Protein AF-D9MNI7-F1 (afdb_monomer_lite)

Radius of gyration: 17.9 Å; chains: 1; bounding box: 38×37×50 Å

Secondary structure (DSSP, 8-state):
-------SSSPPPEEEEEEEEEEPTTSS-EEEEEEEPS----EE--PPTTPPPSEEETTTEEE-------SS--S----------TTT---SS-EE-HHHHHHTS--

Organism: NCBI:txid280498

Sequence (107 aa):
ITACGAFGGLPSLKSSFVLSEDTIPGTNETVKTLLPYGSVINYYGYVKPGQAPDGLVDGNKKAYYLYVWIPAVIAANGSSYVSPTGEIGARRRRLISDAFKAATQWT

InterPro domains:
  IPR021962 LipI32 [PF12103] (32-105)

Structure (mmCIF, N/CA/C/O backbone):
data_AF-D9MNI7-F1
#
_entry.id  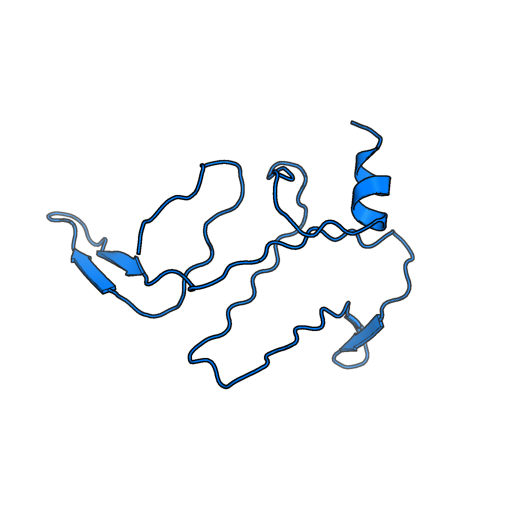 AF-D9MNI7-F1
#
loop_
_atom_site.group_PDB
_atom_site.id
_atom_site.type_symbol
_atom_site.label_atom_id
_atom_site.label_alt_id
_atom_site.label_comp_id
_atom_site.label_asym_id
_atom_site.label_entity_id
_atom_site.label_seq_id
_atom_site.pdbx_PDB_ins_code
_atom_site.Cartn_x
_atom_site.Cartn_y
_atom_site.Cartn_z
_atom_site.occupancy
_atom_site.B_iso_or_equiv
_atom_site.auth_seq_id
_atom_site.auth_comp_id
_atom_site.auth_asym_id
_atom_site.auth_atom_id
_atom_site.pdbx_PDB_model_num
ATOM 1 N N . ILE A 1 1 ? 3.099 -7.762 -19.292 1.00 59.62 1 ILE A N 1
ATOM 2 C CA . ILE A 1 1 ? 2.394 -7.078 -18.178 1.00 59.62 1 ILE A CA 1
ATOM 3 C C . ILE A 1 1 ? 1.549 -5.945 -18.747 1.00 59.62 1 ILE A C 1
ATOM 5 O O . ILE A 1 1 ? 2.101 -5.031 -19.341 1.00 59.62 1 ILE A O 1
ATOM 9 N N . THR A 1 2 ? 0.222 -6.041 -18.662 1.00 57.22 2 THR A N 1
ATOM 10 C CA . THR A 1 2 ? -0.698 -5.071 -19.283 1.00 57.22 2 THR A CA 1
ATOM 11 C C . THR A 1 2 ? -0.968 -3.908 -18.332 1.00 57.22 2 THR A C 1
ATOM 13 O O . THR A 1 2 ? -1.389 -4.128 -17.197 1.00 57.22 2 THR A O 1
ATOM 16 N N . ALA A 1 3 ? -0.765 -2.671 -18.788 1.00 56.06 3 ALA A N 1
ATOM 17 C CA . ALA A 1 3 ? -1.216 -1.487 -18.069 1.00 56.06 3 ALA A CA 1
ATOM 18 C C . ALA A 1 3 ? -2.739 -1.362 -18.228 1.00 56.06 3 ALA A C 1
ATOM 20 O O . ALA A 1 3 ? -3.230 -0.923 -19.260 1.00 56.06 3 ALA A O 1
ATOM 21 N N . CYS A 1 4 ? -3.503 -1.787 -17.224 1.00 54.84 4 CYS A N 1
ATOM 22 C CA . CYS A 1 4 ? -4.941 -1.538 -17.176 1.00 54.84 4 CYS A CA 1
ATOM 23 C C . CYS A 1 4 ? -5.312 -1.033 -15.784 1.00 54.84 4 CYS A C 1
ATOM 25 O O . CYS A 1 4 ? -5.531 -1.806 -14.854 1.00 54.84 4 CYS A O 1
ATOM 27 N N . GLY A 1 5 ? -5.345 0.289 -15.637 1.00 57.84 5 GLY A N 1
ATOM 28 C CA . GLY A 1 5 ? -6.078 0.945 -14.567 1.00 57.84 5 GLY A CA 1
ATOM 29 C C . GLY A 1 5 ? -7.387 1.442 -15.159 1.00 57.84 5 GLY A C 1
ATOM 30 O O . GLY A 1 5 ? -7.370 2.349 -15.984 1.00 57.84 5 GLY A O 1
ATOM 31 N N . ALA A 1 6 ? -8.521 0.856 -14.775 1.00 48.84 6 ALA A N 1
ATOM 32 C CA . ALA A 1 6 ? -9.818 1.452 -15.076 1.00 48.84 6 ALA A CA 1
ATOM 33 C C . ALA A 1 6 ? -9.893 2.795 -14.331 1.00 48.84 6 ALA A C 1
ATOM 35 O O . ALA A 1 6 ? -10.191 2.815 -13.133 1.00 48.84 6 ALA A O 1
ATOM 36 N N . PHE A 1 7 ? -9.546 3.890 -15.020 1.00 55.19 7 PHE A N 1
ATOM 37 C CA . PHE A 1 7 ? -9.453 5.236 -14.458 1.00 55.19 7 PHE A CA 1
ATOM 38 C C . PHE A 1 7 ? -10.729 5.563 -13.675 1.00 55.19 7 PHE A C 1
ATOM 40 O O . PHE A 1 7 ? -11.858 5.445 -14.163 1.00 55.19 7 PHE A O 1
ATOM 47 N N . GLY A 1 8 ? -10.537 5.832 -12.387 1.00 55.19 8 GLY A N 1
ATOM 48 C CA . GLY A 1 8 ? -11.606 5.739 -11.406 1.00 55.19 8 GLY A CA 1
ATOM 49 C C . GLY A 1 8 ? -11.264 6.269 -10.033 1.00 55.19 8 GLY A C 1
ATOM 50 O O . GLY A 1 8 ? -11.768 5.716 -9.064 1.00 55.19 8 GLY A O 1
ATOM 51 N N . GLY A 1 9 ? -10.380 7.264 -9.973 1.00 67.06 9 GLY A N 1
ATOM 52 C CA . GLY A 1 9 ? -10.070 8.015 -8.759 1.00 67.06 9 GLY A CA 1
ATOM 53 C C . GLY A 1 9 ? -8.673 7.765 -8.199 1.00 67.06 9 GLY A C 1
ATOM 54 O O . GLY A 1 9 ? -7.940 8.723 -7.993 1.00 67.06 9 GLY A O 1
ATOM 55 N N . LEU A 1 10 ? -8.265 6.509 -7.962 1.00 75.62 10 LEU A N 1
ATOM 56 C CA . LEU A 1 10 ? -6.977 6.231 -7.302 1.00 75.62 10 LEU A CA 1
ATOM 57 C C . LEU A 1 10 ? -5.829 6.041 -8.317 1.00 75.62 10 LEU A C 1
ATOM 59 O O . LEU A 1 10 ? -5.946 5.168 -9.187 1.00 75.62 10 LEU A O 1
ATOM 63 N N . PRO A 1 11 ? -4.713 6.789 -8.200 1.00 82.00 11 PRO A N 1
ATOM 64 C CA . PRO A 1 11 ? -3.521 6.565 -9.014 1.00 82.00 11 PRO A CA 1
ATOM 65 C C . PRO A 1 11 ? -2.980 5.137 -8.867 1.00 82.00 11 PRO A C 1
ATOM 67 O O . PRO A 1 11 ? -3.027 4.542 -7.790 1.00 82.00 11 PRO A O 1
ATOM 70 N N . SER A 1 12 ? -2.438 4.578 -9.952 1.00 82.75 12 SER A N 1
ATOM 71 C CA . SER A 1 12 ? -1.809 3.254 -9.907 1.00 82.75 12 SER A CA 1
ATOM 72 C C . SER A 1 12 ? -0.528 3.299 -9.084 1.00 82.75 12 SER A C 1
ATOM 74 O O . SER A 1 12 ? 0.406 4.021 -9.435 1.00 82.75 12 SER A O 1
ATOM 76 N N . LEU A 1 13 ? -0.438 2.439 -8.072 1.00 85.50 13 LEU A N 1
ATOM 77 C CA . LEU A 1 13 ? 0.805 2.191 -7.354 1.00 85.50 13 LEU A CA 1
ATOM 78 C C . LEU A 1 13 ? 1.763 1.397 -8.257 1.00 85.50 13 LEU A C 1
ATOM 80 O O . LEU A 1 13 ? 1.422 0.308 -8.723 1.00 85.50 13 LEU A O 1
ATOM 84 N N . LYS A 1 14 ? 2.939 1.958 -8.544 1.00 88.94 14 LYS A N 1
ATOM 85 C CA . LYS A 1 14 ? 3.988 1.325 -9.356 1.00 88.94 14 LYS A CA 1
ATOM 86 C C . LYS A 1 14 ? 5.267 1.182 -8.541 1.00 88.94 14 LYS A C 1
ATOM 88 O O . LYS A 1 14 ? 5.468 1.925 -7.583 1.00 88.94 14 LYS A O 1
ATOM 93 N N . SER A 1 15 ? 6.094 0.208 -8.906 1.00 90.19 15 SER A N 1
ATOM 94 C CA . SER A 1 15 ? 7.399 0.026 -8.271 1.00 90.19 15 SER A CA 1
ATOM 95 C C . SER A 1 15 ? 8.383 1.110 -8.716 1.00 90.19 15 SER A C 1
ATOM 97 O O . SER A 1 15 ? 8.115 1.855 -9.659 1.00 90.19 15 SER A O 1
ATOM 99 N N . SER A 1 16 ? 9.538 1.182 -8.058 1.00 90.75 16 SER A N 1
ATOM 100 C CA . SER A 1 16 ? 10.623 2.095 -8.428 1.00 90.75 16 SER A CA 1
ATOM 101 C C . SER A 1 16 ? 11.469 1.612 -9.614 1.00 90.75 16 SER A C 1
ATOM 103 O O . SER A 1 16 ? 12.339 2.350 -10.070 1.00 90.75 16 SER A O 1
ATOM 105 N N 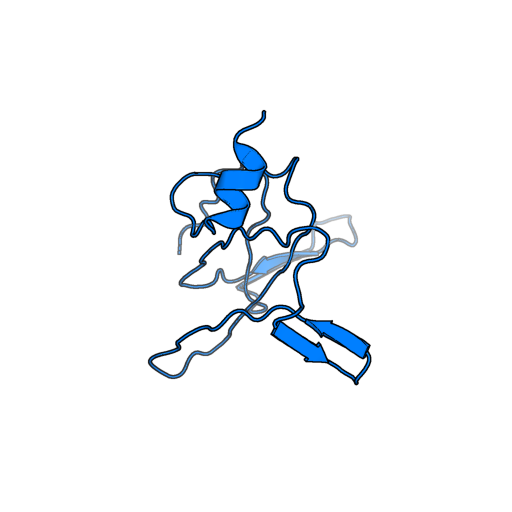. PHE A 1 17 ? 11.238 0.401 -10.134 1.00 90.31 17 PHE A N 1
ATOM 106 C CA . PHE A 1 17 ? 11.992 -0.119 -11.275 1.00 90.31 17 PHE A CA 1
ATOM 107 C C . PHE A 1 17 ? 11.553 0.580 -12.571 1.00 90.31 17 PHE A C 1
ATOM 109 O O . PHE A 1 17 ? 10.382 0.518 -12.953 1.00 90.31 17 PHE A O 1
ATOM 116 N N . VAL A 1 18 ? 12.496 1.230 -13.254 1.00 93.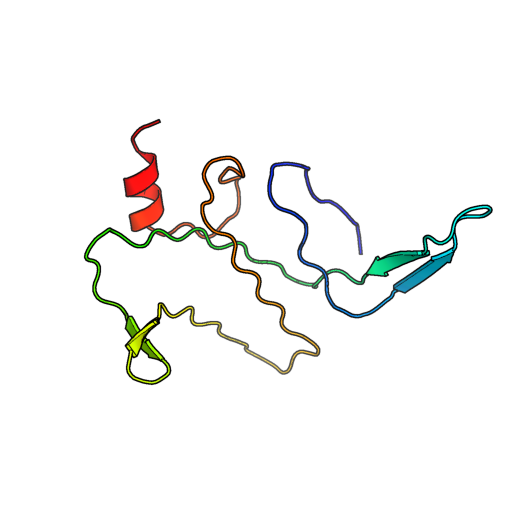06 18 VAL A N 1
ATOM 117 C CA . VAL A 1 18 ? 12.275 1.909 -14.540 1.00 93.06 18 VAL A CA 1
ATOM 118 C C . VAL A 1 18 ? 12.406 0.895 -15.679 1.00 93.06 18 VAL A C 1
ATOM 120 O O . VAL A 1 18 ? 13.412 0.199 -15.776 1.00 93.06 18 VAL A O 1
ATOM 123 N N . LEU A 1 19 ? 11.381 0.801 -16.527 1.00 90.38 19 LEU A N 1
ATOM 124 C CA . LEU A 1 19 ? 11.363 -0.029 -17.737 1.00 90.38 19 LEU A CA 1
ATOM 125 C C . LEU A 1 19 ? 11.824 0.739 -18.976 1.00 90.38 19 LEU A C 1
ATOM 127 O O . LEU A 1 19 ? 12.561 0.190 -19.787 1.00 90.38 19 LEU A O 1
ATOM 131 N N . SER A 1 20 ? 11.379 1.986 -19.129 1.00 91.06 20 SER A N 1
ATOM 132 C CA . SER A 1 20 ? 11.896 2.912 -20.141 1.00 91.06 20 SER A CA 1
ATOM 133 C C . SER A 1 20 ? 11.920 4.329 -19.587 1.00 91.06 20 SER A C 1
ATOM 135 O O . SER A 1 20 ? 11.184 4.660 -18.649 1.00 91.06 20 SER A O 1
ATOM 137 N N . GLU A 1 21 ? 12.787 5.146 -20.166 1.00 93.62 21 GLU A N 1
ATOM 138 C CA . GLU A 1 21 ? 12.918 6.563 -19.873 1.00 93.62 21 GLU A CA 1
ATOM 139 C C . GLU A 1 21 ? 13.141 7.296 -21.191 1.00 93.62 21 GLU A C 1
ATOM 141 O O . GLU A 1 21 ? 14.117 7.032 -21.888 1.00 93.62 21 GLU A O 1
ATOM 146 N N . ASP A 1 22 ? 12.216 8.191 -21.520 1.00 92.50 22 ASP A N 1
ATOM 147 C CA . ASP A 1 22 ? 12.168 8.881 -22.803 1.00 92.50 22 ASP A CA 1
ATOM 148 C C . ASP A 1 22 ? 12.066 10.393 -22.558 1.00 92.50 22 ASP A C 1
ATOM 150 O O . ASP A 1 22 ? 11.142 10.869 -21.895 1.00 92.50 22 ASP A O 1
ATOM 154 N N . THR A 1 23 ? 13.020 11.171 -23.071 1.00 92.75 23 THR A N 1
ATOM 155 C CA . THR A 1 23 ? 12.993 12.640 -22.972 1.00 92.75 23 THR A CA 1
ATOM 156 C C . THR A 1 23 ? 12.095 13.218 -24.056 1.00 92.75 23 THR A C 1
ATOM 158 O O . THR A 1 23 ? 12.257 12.891 -25.233 1.00 92.75 23 THR A O 1
ATOM 161 N N . ILE A 1 24 ? 11.172 14.108 -23.686 1.00 92.12 24 ILE A N 1
ATOM 162 C CA . ILE A 1 24 ? 10.269 14.743 -24.649 1.00 92.12 24 ILE A CA 1
ATOM 163 C C . ILE A 1 24 ? 11.046 15.816 -25.434 1.00 92.12 24 ILE A C 1
ATOM 165 O O . ILE A 1 24 ? 11.529 16.780 -24.826 1.00 92.12 24 ILE A O 1
ATOM 169 N N . PRO A 1 25 ? 11.153 15.706 -26.775 1.00 92.25 25 PRO A N 1
ATOM 170 C CA . PRO A 1 25 ? 11.882 16.677 -27.586 1.00 92.25 25 PRO A CA 1
ATOM 171 C C . PRO A 1 25 ? 11.355 18.105 -27.397 1.00 92.25 25 PRO A C 1
ATOM 173 O O . PRO A 1 25 ? 10.150 18.340 -27.442 1.00 92.25 25 PRO A O 1
ATOM 176 N N . GLY A 1 2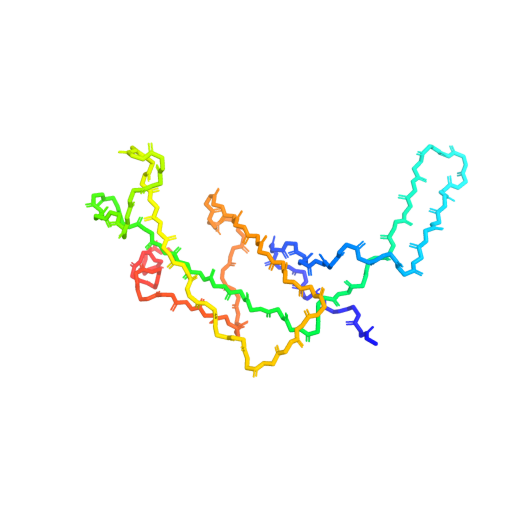6 ? 12.262 19.068 -27.212 1.00 91.94 26 GLY A N 1
ATOM 177 C CA . GLY A 1 26 ? 11.904 20.482 -27.041 1.00 91.94 26 GLY A CA 1
ATOM 178 C C . GLY A 1 26 ? 11.400 20.858 -25.644 1.00 91.94 26 GLY A C 1
ATOM 179 O O . GLY A 1 26 ? 10.957 21.987 -25.448 1.00 91.94 26 GLY A O 1
ATOM 180 N N . THR A 1 27 ? 11.489 19.949 -24.670 1.00 92.62 27 THR A N 1
ATOM 181 C CA . THR A 1 27 ? 11.151 20.212 -23.264 1.00 92.62 27 THR A CA 1
ATOM 182 C C . THR A 1 27 ? 12.257 19.702 -22.336 1.00 92.62 27 THR A C 1
ATOM 184 O O . THR A 1 27 ? 13.141 18.960 -22.760 1.00 92.62 27 THR A O 1
ATOM 187 N N . ASN A 1 28 ? 12.182 20.066 -21.054 1.00 90.62 28 ASN A N 1
ATOM 188 C CA . ASN A 1 28 ? 13.046 19.516 -20.003 1.00 90.62 28 ASN A CA 1
ATOM 189 C C . ASN A 1 28 ? 12.386 18.335 -19.264 1.00 90.62 28 ASN A C 1
ATOM 191 O O . ASN A 1 28 ? 12.780 18.012 -18.145 1.00 90.62 28 ASN A O 1
ATOM 195 N N . GLU A 1 29 ? 11.353 17.723 -19.849 1.00 93.50 29 GLU A N 1
ATOM 196 C CA . GLU A 1 29 ? 10.585 16.651 -19.218 1.00 93.50 29 GLU A CA 1
ATOM 197 C C . GLU A 1 29 ? 11.049 15.266 -19.682 1.00 93.50 29 GLU A C 1
ATOM 199 O O . GLU A 1 29 ? 11.304 15.028 -20.867 1.00 93.50 29 GLU A O 1
ATOM 204 N N . THR A 1 30 ? 11.120 14.330 -18.733 1.00 91.56 30 THR A N 1
ATOM 205 C CA . THR A 1 30 ? 11.399 12.914 -18.989 1.00 91.56 30 THR A CA 1
ATOM 206 C C . THR A 1 30 ? 10.212 12.054 -18.574 1.00 91.56 30 THR A C 1
ATOM 208 O O . THR A 1 30 ? 9.713 12.125 -17.448 1.00 91.56 30 THR A O 1
ATOM 211 N N . VAL A 1 31 ? 9.743 11.217 -19.496 1.00 91.81 31 VAL A N 1
ATOM 212 C CA . VAL A 1 31 ? 8.663 10.262 -19.256 1.00 91.81 31 VAL A CA 1
ATOM 213 C C . VAL A 1 31 ? 9.285 8.945 -18.830 1.00 91.81 31 VAL A C 1
ATOM 215 O O . VAL A 1 31 ? 10.017 8.316 -19.588 1.00 91.81 31 VAL A O 1
ATOM 218 N N . LYS A 1 32 ? 8.982 8.514 -17.605 1.00 92.56 32 LYS A N 1
ATOM 219 C CA . LYS A 1 32 ? 9.450 7.232 -17.068 1.00 92.56 32 LYS A CA 1
ATOM 220 C C . LYS A 1 32 ? 8.318 6.218 -17.047 1.00 92.56 32 LYS A C 1
ATOM 222 O O . LYS A 1 32 ? 7.308 6.400 -16.361 1.00 92.56 32 LYS A O 1
ATOM 227 N N . THR A 1 33 ? 8.518 5.103 -17.737 1.00 90.25 33 THR A N 1
ATOM 228 C CA . THR A 1 33 ? 7.633 3.943 -17.650 1.00 90.25 33 THR A CA 1
ATOM 229 C C . THR A 1 33 ? 8.106 3.052 -16.510 1.00 90.25 33 THR A C 1
ATOM 231 O O . THR A 1 33 ? 9.174 2.457 -16.587 1.00 90.25 33 THR A O 1
ATOM 234 N N . LEU A 1 34 ? 7.317 2.950 -15.439 1.00 90.75 34 LEU A N 1
ATOM 235 C CA . LEU A 1 34 ? 7.661 2.141 -14.263 1.00 90.75 34 LEU A CA 1
ATOM 236 C C . LEU A 1 34 ? 7.056 0.735 -14.336 1.00 90.75 34 LEU A C 1
ATOM 238 O O . LEU A 1 34 ? 5.921 0.563 -14.790 1.00 90.75 34 LEU A O 1
ATOM 242 N N . LEU A 1 35 ? 7.778 -0.259 -13.815 1.00 88.69 35 LEU A N 1
ATOM 243 C CA . LEU A 1 35 ? 7.288 -1.628 -13.677 1.00 88.69 35 LEU A CA 1
ATOM 244 C C . LEU A 1 35 ? 6.131 -1.663 -12.653 1.00 88.69 35 LEU A C 1
ATOM 246 O O . LEU A 1 35 ? 6.312 -1.249 -11.500 1.00 88.69 35 LEU A O 1
ATOM 250 N N . PRO A 1 36 ? 4.928 -2.138 -13.024 1.00 89.38 36 PRO A N 1
ATOM 251 C CA . PRO A 1 36 ? 3.841 -2.328 -12.075 1.00 89.38 36 PRO A CA 1
ATOM 252 C C . PRO A 1 36 ? 4.170 -3.455 -11.091 1.00 89.38 36 PRO A C 1
ATOM 254 O O . PRO A 1 36 ? 4.851 -4.422 -11.434 1.00 89.38 36 PRO A O 1
ATOM 257 N N . TYR A 1 37 ? 3.636 -3.360 -9.874 1.00 87.75 37 TYR A N 1
ATOM 258 C CA . TYR A 1 37 ? 3.661 -4.488 -8.946 1.00 87.75 37 TYR A CA 1
ATOM 259 C C . TYR A 1 37 ? 2.868 -5.666 -9.524 1.00 87.75 37 TYR A C 1
ATOM 261 O O . TYR A 1 37 ? 1.810 -5.476 -10.125 1.00 87.75 37 TYR A O 1
ATOM 269 N N . GLY A 1 38 ? 3.362 -6.890 -9.313 1.00 86.88 38 GLY A N 1
ATOM 270 C CA . GLY A 1 38 ? 2.680 -8.107 -9.770 1.00 86.88 38 GLY A CA 1
ATOM 271 C C . GLY A 1 38 ? 1.327 -8.341 -9.086 1.00 86.88 38 GLY A C 1
ATOM 272 O O . GLY A 1 38 ? 0.441 -8.958 -9.670 1.00 86.88 38 GLY A O 1
ATOM 273 N N . SER A 1 39 ? 1.149 -7.813 -7.873 1.00 85.00 39 SER A N 1
ATOM 274 C CA . SER A 1 39 ? -0.118 -7.804 -7.144 1.00 85.00 39 SER A CA 1
ATOM 275 C C . SER A 1 39 ? -0.289 -6.464 -6.434 1.00 85.00 39 SER A C 1
ATOM 277 O O . SER A 1 39 ? 0.639 -5.983 -5.785 1.00 85.00 39 SER A O 1
ATOM 279 N N . VAL A 1 40 ? -1.473 -5.862 -6.560 1.00 85.94 40 VAL A N 1
ATOM 280 C CA . VAL A 1 40 ? -1.854 -4.631 -5.858 1.00 85.94 40 VAL A CA 1
ATOM 281 C C . VAL A 1 40 ? -3.177 -4.881 -5.154 1.00 85.94 40 VAL A C 1
ATOM 283 O O . VAL A 1 40 ? -4.189 -5.172 -5.794 1.00 85.94 40 VAL A O 1
ATOM 286 N N . ILE A 1 41 ? -3.174 -4.736 -3.832 1.00 86.50 41 ILE A N 1
ATOM 287 C CA . ILE A 1 41 ? -4.370 -4.828 -2.998 1.00 86.50 41 ILE A CA 1
ATOM 288 C C . ILE A 1 41 ? -4.682 -3.427 -2.489 1.00 86.50 41 ILE A C 1
ATOM 290 O O . ILE A 1 41 ? -3.840 -2.782 -1.873 1.00 86.50 41 ILE A O 1
ATOM 294 N N . ASN A 1 42 ? -5.904 -2.958 -2.738 1.00 86.69 42 ASN A N 1
ATOM 295 C CA . ASN A 1 42 ? -6.378 -1.694 -2.188 1.00 86.69 42 ASN A CA 1
ATOM 296 C C . ASN A 1 42 ? -7.244 -1.975 -0.956 1.00 86.69 42 ASN A C 1
ATOM 298 O O . ASN A 1 42 ? -8.247 -2.6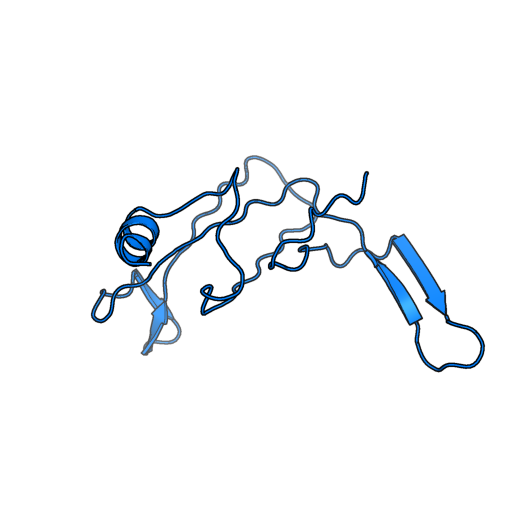89 -1.067 1.00 86.69 42 ASN A O 1
ATOM 302 N N . TYR A 1 43 ? -6.866 -1.402 0.187 1.00 86.56 43 TYR A N 1
ATOM 303 C CA . TYR A 1 43 ? -7.60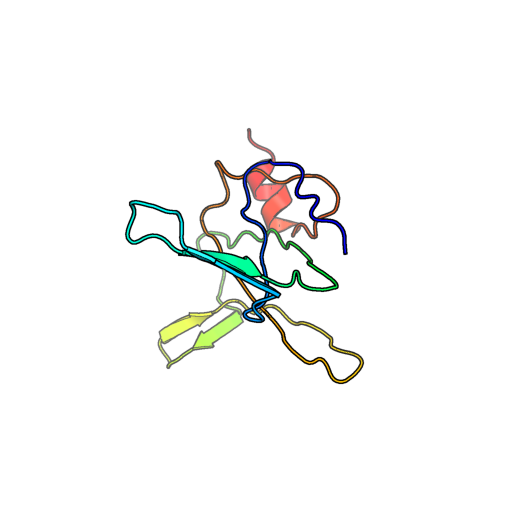4 -1.487 1.446 1.00 86.56 43 TYR A CA 1
ATOM 304 C C . TYR A 1 43 ? -8.247 -0.140 1.793 1.00 86.56 43 TYR A C 1
ATOM 306 O O . TYR A 1 43 ? -7.571 0.885 1.801 1.00 86.56 43 TYR A O 1
ATOM 314 N N . TYR A 1 44 ? -9.549 -0.152 2.079 1.00 85.94 44 TYR A N 1
ATOM 315 C CA . TYR A 1 44 ? -10.327 1.020 2.480 1.00 85.94 44 TYR A CA 1
ATOM 316 C C . TYR A 1 44 ? -10.693 0.870 3.950 1.00 85.94 44 TYR A C 1
ATOM 318 O O . TYR A 1 44 ? -11.548 0.058 4.311 1.00 85.94 44 TYR A O 1
ATOM 326 N N . GLY A 1 45 ? -10.007 1.643 4.788 1.00 85.31 45 GLY A N 1
ATOM 327 C CA . GLY A 1 45 ? -10.233 1.707 6.224 1.00 85.31 45 GLY A CA 1
ATOM 328 C C . GLY A 1 45 ? -10.874 3.026 6.637 1.00 85.31 45 GLY A C 1
ATOM 329 O O . GLY A 1 45 ? -10.721 4.045 5.965 1.00 85.31 45 GLY A O 1
ATOM 330 N N . TYR A 1 46 ? -11.569 3.005 7.769 1.00 86.31 46 TYR A N 1
ATOM 331 C CA . TYR A 1 46 ? -12.062 4.198 8.443 1.00 86.31 46 TYR A CA 1
ATOM 332 C C . TYR A 1 46 ? -11.671 4.126 9.913 1.00 86.31 46 TYR A C 1
ATOM 334 O O . TYR A 1 46 ? -11.949 3.129 10.579 1.00 86.31 46 TYR A O 1
ATOM 342 N N . VAL A 1 47 ? -11.026 5.185 10.392 1.00 88.44 47 VAL A N 1
ATOM 343 C CA . VAL A 1 47 ? -10.694 5.376 11.802 1.00 88.44 47 VAL A CA 1
ATOM 344 C C . VAL A 1 47 ? -11.758 6.290 12.394 1.00 88.44 47 VAL A C 1
ATOM 346 O O . VAL A 1 47 ? -11.886 7.440 11.973 1.00 88.44 47 VAL A O 1
ATOM 349 N N . LYS A 1 48 ? -12.539 5.784 13.351 1.00 86.31 48 LYS A N 1
ATOM 350 C CA . LYS A 1 48 ? -13.622 6.565 13.966 1.00 86.31 48 LYS A CA 1
ATOM 351 C C . LYS A 1 48 ? -13.048 7.674 14.862 1.00 86.31 48 LYS A C 1
ATOM 353 O O . LYS A 1 48 ? -12.035 7.446 15.529 1.00 86.31 48 LYS A O 1
ATOM 358 N N . PRO A 1 49 ? -13.698 8.849 14.961 1.00 86.00 49 PRO A N 1
ATOM 359 C CA . PRO A 1 49 ? -13.348 9.835 15.979 1.00 86.00 49 PRO A CA 1
ATOM 360 C C . PRO A 1 49 ? -13.380 9.202 17.376 1.00 86.00 49 PRO A C 1
ATOM 362 O O . PRO A 1 49 ? -14.341 8.526 17.734 1.00 86.00 49 PRO A O 1
ATOM 365 N N . GLY A 1 50 ? -12.310 9.383 18.152 1.00 86.00 50 GLY A N 1
ATOM 366 C CA . GLY A 1 50 ? -12.183 8.788 19.488 1.00 86.00 50 GLY A CA 1
ATOM 367 C C . GLY A 1 50 ? -11.792 7.305 19.515 1.00 86.00 50 GLY A C 1
ATOM 368 O O . GLY A 1 50 ? -11.619 6.765 20.604 1.00 86.00 50 GLY A O 1
ATOM 369 N N . GLN A 1 51 ? -11.597 6.651 18.362 1.00 87.69 51 GLN A N 1
ATOM 370 C CA . GLN A 1 51 ? -11.037 5.300 18.321 1.00 87.69 51 GLN A CA 1
ATOM 371 C C . GLN A 1 51 ? -9.650 5.293 18.974 1.00 87.69 51 GLN A C 1
ATOM 373 O O . GLN A 1 51 ? -8.802 6.145 18.682 1.00 87.69 51 GLN A O 1
ATOM 378 N N . ALA A 1 52 ? -9.434 4.342 19.883 1.00 89.56 52 ALA A N 1
ATOM 379 C CA . ALA A 1 52 ? -8.125 4.133 20.477 1.00 89.56 52 ALA A CA 1
ATOM 380 C C . ALA A 1 52 ? -7.135 3.711 19.375 1.00 89.56 52 ALA A C 1
ATOM 382 O O . ALA A 1 52 ? -7.498 2.890 18.528 1.00 89.56 52 ALA A O 1
ATOM 383 N N . PRO A 1 53 ? -5.919 4.281 19.345 1.00 89.81 53 PRO A N 1
ATOM 384 C CA . PRO A 1 53 ? -4.894 3.820 18.422 1.00 89.81 53 PRO A CA 1
ATOM 385 C C . PRO A 1 53 ? -4.470 2.392 18.773 1.00 89.81 53 PRO A C 1
ATOM 387 O O . PRO A 1 53 ? -4.497 2.012 19.944 1.00 89.81 53 PRO A O 1
ATOM 390 N N . ASP A 1 54 ? -4.013 1.636 17.777 1.00 90.38 54 ASP A N 1
ATOM 391 C CA . ASP A 1 54 ? -3.472 0.289 18.005 1.00 90.38 54 ASP A CA 1
ATOM 392 C C . ASP A 1 54 ? -2.139 0.350 18.767 1.00 90.38 54 ASP A C 1
ATOM 394 O O . ASP A 1 54 ? -1.759 -0.580 19.476 1.00 90.38 54 ASP A O 1
ATOM 398 N N . GLY A 1 55 ? -1.428 1.472 18.645 1.00 90.31 55 GLY A N 1
ATOM 399 C CA . GLY A 1 55 ? -0.218 1.742 19.401 1.00 90.31 55 GLY A CA 1
ATOM 400 C C . GLY A 1 55 ? 0.250 3.186 19.279 1.00 90.31 55 GLY A C 1
ATOM 401 O O . GLY A 1 55 ? -0.347 4.016 18.585 1.00 90.31 55 GLY A O 1
ATOM 402 N N . LEU A 1 56 ? 1.347 3.484 19.973 1.00 91.56 56 LEU A N 1
ATOM 403 C CA . LEU A 1 56 ? 2.034 4.767 19.894 1.00 91.56 56 LEU A CA 1
ATOM 404 C C . LEU A 1 56 ? 3.374 4.579 19.188 1.00 91.56 56 LEU A C 1
ATOM 406 O O . LEU A 1 56 ? 4.193 3.761 19.598 1.00 91.56 56 LEU A O 1
ATOM 410 N N . VAL A 1 57 ? 3.598 5.356 18.135 1.00 91.75 57 VAL A N 1
ATOM 411 C CA . VAL A 1 57 ? 4.904 5.510 17.490 1.00 91.75 57 VAL A CA 1
ATOM 412 C C . VAL A 1 57 ? 5.558 6.763 18.068 1.00 91.75 57 VAL A C 1
ATOM 414 O O . VAL A 1 57 ? 4.884 7.763 18.309 1.00 91.75 57 VAL A O 1
ATOM 417 N N . ASP A 1 58 ? 6.858 6.704 18.353 1.00 91.56 58 ASP A N 1
ATOM 418 C CA . ASP A 1 58 ? 7.620 7.797 18.981 1.00 91.56 58 ASP A CA 1
ATOM 419 C C . ASP A 1 58 ? 7.009 8.314 20.304 1.00 91.56 58 ASP A C 1
ATOM 421 O O . ASP A 1 58 ? 7.115 9.489 20.647 1.00 91.56 58 ASP A O 1
ATOM 425 N N . GLY A 1 59 ? 6.313 7.447 21.046 1.00 88.56 59 GLY A N 1
ATOM 426 C CA . GLY A 1 59 ? 5.736 7.748 22.362 1.00 88.56 59 GLY A CA 1
ATOM 427 C C . GLY A 1 59 ? 4.482 8.631 22.366 1.00 88.56 59 GLY A C 1
ATOM 428 O O . GLY A 1 59 ? 3.789 8.667 23.379 1.00 88.56 59 GLY A O 1
ATOM 429 N N . ASN A 1 60 ? 4.140 9.310 21.266 1.00 89.31 60 ASN A N 1
ATOM 430 C CA . ASN A 1 60 ? 2.978 10.210 21.217 1.00 89.31 60 ASN A CA 1
ATOM 431 C C . ASN A 1 60 ? 2.186 10.206 19.897 1.00 89.31 60 ASN A C 1
ATOM 433 O O . ASN A 1 60 ? 1.099 10.787 19.843 1.00 89.31 60 ASN A O 1
ATOM 437 N N . LYS A 1 61 ? 2.668 9.550 18.835 1.00 88.12 61 LYS A N 1
ATOM 438 C CA . LYS A 1 61 ? 1.959 9.497 17.551 1.00 88.12 61 LYS A CA 1
ATOM 439 C C . LYS A 1 61 ? 1.023 8.301 17.536 1.00 88.12 61 LYS A C 1
ATOM 441 O O . LYS A 1 61 ? 1.460 7.155 17.585 1.00 88.12 61 LYS A O 1
ATOM 446 N N . LYS A 1 62 ? -0.276 8.574 17.442 1.00 89.50 62 LYS A N 1
ATOM 447 C CA . LYS A 1 62 ? -1.311 7.549 17.271 1.00 89.50 62 LYS A CA 1
ATOM 448 C C . LYS A 1 62 ? -1.061 6.774 15.976 1.00 89.50 62 LYS A C 1
ATOM 450 O O . LYS A 1 62 ? -1.058 7.378 14.906 1.00 89.50 62 LYS A O 1
ATOM 455 N N . ALA A 1 63 ? -0.873 5.463 16.080 1.00 91.19 63 ALA A N 1
ATOM 456 C CA . ALA A 1 63 ? -0.656 4.581 14.943 1.00 91.19 63 ALA A CA 1
ATOM 457 C C . ALA A 1 63 ? -1.792 3.564 14.794 1.00 91.19 63 ALA A C 1
ATOM 459 O O . ALA A 1 63 ? -2.392 3.133 15.779 1.00 91.19 63 ALA A O 1
ATOM 460 N N . TYR A 1 64 ? -2.051 3.191 13.543 1.00 89.94 64 TYR A N 1
ATOM 461 C CA . TYR A 1 64 ? -3.004 2.155 13.157 1.00 89.94 64 TYR A CA 1
ATOM 462 C C . TYR A 1 64 ? -2.278 1.155 12.269 1.00 89.94 64 TYR A C 1
ATOM 464 O O . TYR A 1 64 ? -1.598 1.556 11.318 1.00 89.94 64 TYR A O 1
ATOM 472 N N . TYR A 1 65 ? -2.377 -0.128 12.595 1.00 90.12 65 TYR A N 1
ATOM 473 C CA . TYR A 1 65 ? -1.531 -1.148 11.989 1.00 90.12 65 TYR A CA 1
ATOM 474 C C . TYR A 1 65 ? -2.245 -1.898 10.864 1.00 90.12 65 TYR A C 1
ATOM 476 O O . TYR A 1 65 ? -3.404 -2.294 10.967 1.00 90.12 65 TYR A O 1
ATOM 484 N N . LEU A 1 66 ? -1.511 -2.126 9.775 1.00 88.69 66 LEU A N 1
ATOM 485 C CA . LEU A 1 66 ? -1.883 -3.057 8.717 1.00 88.69 66 LEU A CA 1
ATOM 486 C C . LEU A 1 66 ? -0.873 -4.197 8.701 1.00 88.69 66 LEU A C 1
ATOM 488 O O . LEU A 1 66 ? 0.319 -3.977 8.495 1.00 88.69 66 LEU A O 1
ATOM 492 N N . TYR A 1 67 ? -1.366 -5.416 8.898 1.00 89.19 67 TYR A N 1
ATOM 493 C CA . TYR A 1 67 ? -0.552 -6.624 8.859 1.00 89.19 67 TYR A CA 1
ATOM 494 C C . TYR A 1 67 ? -0.607 -7.237 7.463 1.00 89.19 67 TYR A C 1
ATOM 496 O O . TYR A 1 67 ? -1.683 -7.500 6.927 1.00 89.19 67 TYR A O 1
ATOM 504 N N . VAL A 1 68 ? 0.565 -7.469 6.878 1.00 88.69 68 VAL A N 1
ATOM 505 C CA . VAL A 1 68 ? 0.712 -8.084 5.557 1.00 88.69 68 VAL A CA 1
ATOM 506 C C . VAL A 1 68 ? 1.482 -9.386 5.723 1.00 88.69 68 VAL A C 1
ATOM 508 O O . VAL A 1 68 ? 2.605 -9.385 6.221 1.00 88.69 68 VAL A O 1
ATOM 511 N N . TRP A 1 69 ? 0.878 -10.496 5.303 1.00 91.81 69 TRP A N 1
ATOM 512 C CA . TRP A 1 69 ? 1.534 -11.800 5.288 1.00 91.81 69 TRP A CA 1
ATOM 513 C C . TRP A 1 69 ? 2.237 -12.027 3.949 1.00 91.81 69 TRP A C 1
ATOM 515 O O . TRP A 1 69 ? 1.606 -11.963 2.894 1.00 91.81 69 TRP A O 1
ATOM 525 N N . ILE A 1 70 ? 3.540 -12.303 3.998 1.00 90.38 70 ILE A N 1
ATOM 526 C CA . ILE A 1 70 ? 4.380 -12.531 2.821 1.00 90.38 70 ILE A CA 1
ATOM 527 C C . ILE A 1 70 ? 4.902 -13.976 2.891 1.00 90.38 70 ILE A C 1
ATOM 529 O O . ILE A 1 70 ? 5.742 -14.267 3.739 1.00 90.38 70 ILE A O 1
ATOM 533 N N . PRO A 1 71 ? 4.418 -14.895 2.033 1.00 90.31 71 PRO A N 1
ATOM 534 C CA . PRO A 1 71 ? 4.731 -16.322 2.153 1.00 90.31 71 PRO A CA 1
ATOM 535 C C . PRO A 1 71 ? 6.130 -16.707 1.640 1.00 90.31 71 PRO A C 1
ATOM 537 O O . PRO A 1 71 ? 6.602 -17.800 1.935 1.00 90.31 71 PRO A O 1
ATOM 540 N N . ALA A 1 72 ? 6.780 -15.850 0.849 1.00 91.81 72 ALA A N 1
ATOM 541 C CA . ALA A 1 72 ? 8.099 -16.086 0.262 1.00 91.81 72 ALA A CA 1
ATOM 542 C C . ALA A 1 72 ? 8.820 -14.754 -0.003 1.00 91.81 72 ALA A C 1
ATOM 544 O O . ALA A 1 72 ? 8.187 -13.701 -0.009 1.00 91.81 72 ALA A O 1
ATOM 545 N N . VAL A 1 73 ? 10.134 -14.787 -0.248 1.00 92.38 73 VAL A N 1
ATOM 546 C CA . VAL A 1 73 ? 10.930 -13.577 -0.528 1.00 92.38 73 VAL A CA 1
ATOM 547 C C . VAL A 1 73 ? 10.386 -12.831 -1.752 1.00 92.38 73 VAL A C 1
ATOM 549 O O . VAL A 1 73 ? 10.109 -13.435 -2.788 1.00 92.38 73 VAL A O 1
ATOM 552 N N . ILE A 1 74 ? 10.271 -11.505 -1.636 1.00 93.06 74 ILE A N 1
ATOM 553 C CA . ILE A 1 74 ? 9.836 -10.605 -2.711 1.00 93.06 74 ILE A CA 1
ATOM 554 C C . ILE A 1 74 ? 10.884 -9.520 -2.966 1.00 93.06 74 ILE A C 1
ATOM 556 O O . ILE A 1 74 ? 11.572 -9.085 -2.046 1.00 93.06 74 ILE A O 1
ATOM 560 N N . ALA A 1 75 ? 10.986 -9.060 -4.215 1.00 91.12 75 ALA A N 1
ATOM 561 C CA . ALA A 1 75 ? 11.975 -8.056 -4.617 1.00 91.12 75 ALA A CA 1
ATOM 562 C C . ALA A 1 75 ? 11.632 -6.630 -4.151 1.00 91.12 75 ALA A C 1
ATOM 564 O O . ALA A 1 75 ? 12.529 -5.837 -3.883 1.00 91.12 75 ALA A O 1
ATOM 565 N N . ALA A 1 76 ? 10.343 -6.286 -4.071 1.00 89.75 76 ALA A N 1
ATOM 566 C CA . ALA A 1 76 ? 9.897 -4.974 -3.615 1.00 89.75 76 ALA A CA 1
ATOM 567 C C . ALA A 1 76 ? 8.485 -5.035 -3.026 1.00 89.75 76 ALA A C 1
ATOM 569 O O . ALA A 1 76 ? 7.594 -5.670 -3.590 1.00 89.75 76 ALA A O 1
ATOM 570 N N . ASN A 1 77 ? 8.284 -4.300 -1.933 1.00 90.19 77 ASN A N 1
ATOM 571 C CA . ASN A 1 77 ? 6.980 -4.004 -1.350 1.00 90.19 77 ASN A CA 1
ATOM 572 C C . ASN A 1 77 ? 6.753 -2.490 -1.402 1.00 90.19 77 ASN A C 1
ATOM 574 O O . ASN A 1 77 ? 7.636 -1.728 -1.016 1.00 90.19 77 ASN A O 1
ATOM 578 N N . GLY A 1 78 ? 5.590 -2.062 -1.884 1.00 90.06 78 GLY A N 1
ATOM 579 C CA . GLY A 1 78 ? 5.192 -0.659 -1.903 1.00 90.06 78 GLY A CA 1
ATOM 580 C C . GLY A 1 78 ? 3.926 -0.470 -1.092 1.00 90.06 78 GLY A C 1
ATOM 581 O O . GLY A 1 78 ? 2.932 -1.153 -1.330 1.00 90.06 78 GLY A O 1
ATOM 582 N N . SER A 1 79 ? 3.945 0.483 -0.167 1.00 90.00 79 SER A N 1
ATOM 583 C CA . SER A 1 79 ? 2.755 0.945 0.537 1.00 90.00 79 SER A CA 1
ATOM 584 C C . SER A 1 79 ? 2.479 2.399 0.172 1.00 90.00 79 SER A C 1
ATOM 586 O O . SER A 1 79 ? 3.387 3.213 0.013 1.00 90.00 79 SER A O 1
ATOM 588 N N . SER A 1 80 ? 1.203 2.726 0.002 1.00 89.00 80 SER A N 1
ATOM 589 C CA . SER A 1 80 ? 0.742 4.097 -0.187 1.00 89.00 80 SER A CA 1
ATOM 590 C C . SER A 1 80 ? -0.504 4.297 0.655 1.00 89.00 80 SER A C 1
ATOM 592 O O . SER A 1 80 ? -1.388 3.438 0.682 1.00 89.00 80 SER A O 1
ATOM 594 N N . TYR A 1 81 ? -0.541 5.416 1.367 1.00 88.31 81 TYR A N 1
ATOM 595 C CA . TYR A 1 81 ? -1.662 5.805 2.200 1.00 88.31 81 TYR A CA 1
ATOM 596 C C . TYR A 1 81 ? -2.235 7.115 1.673 1.00 88.31 81 TYR A C 1
ATOM 598 O O . TYR A 1 81 ? -1.494 8.068 1.439 1.00 88.31 81 TYR A O 1
ATOM 606 N N . VAL A 1 82 ? -3.551 7.151 1.478 1.00 86.88 82 VAL A N 1
ATOM 607 C CA . VAL A 1 82 ? -4.272 8.329 0.989 1.00 86.88 82 VAL A CA 1
ATOM 608 C C . VAL A 1 82 ? -5.451 8.585 1.915 1.00 86.88 82 VAL A C 1
ATOM 610 O O . VAL A 1 82 ? -6.261 7.690 2.158 1.00 86.88 82 VAL A O 1
ATOM 613 N N . SER A 1 83 ? -5.547 9.807 2.433 1.00 83.88 83 SER A N 1
ATOM 614 C CA . SER A 1 83 ? -6.635 10.240 3.309 1.00 83.88 83 SER A CA 1
ATOM 615 C C . SER A 1 83 ? -6.952 11.723 3.089 1.00 83.88 83 SER A C 1
ATOM 617 O O . SER A 1 83 ? -6.002 12.506 3.041 1.00 83.88 83 SER A O 1
ATOM 619 N N . PRO A 1 84 ? -8.235 12.133 3.047 1.00 84.88 84 PRO A N 1
ATOM 620 C CA . PRO A 1 84 ? -9.450 11.305 3.052 1.00 84.88 84 PRO A CA 1
ATOM 621 C C . PRO A 1 84 ? -9.726 10.642 1.687 1.00 84.88 84 PRO A C 1
ATOM 623 O O . PRO A 1 84 ? -9.110 10.974 0.681 1.00 84.88 84 PRO A O 1
ATOM 626 N N . THR A 1 85 ? -10.661 9.689 1.642 1.00 76.00 85 THR A N 1
ATOM 627 C CA . THR A 1 85 ? -10.981 8.895 0.434 1.00 76.00 85 THR A CA 1
ATOM 628 C C . THR A 1 85 ? -12.233 9.355 -0.328 1.00 76.00 85 THR A C 1
ATOM 630 O O . THR A 1 85 ? -12.555 8.763 -1.358 1.00 76.00 85 THR A O 1
ATOM 633 N N . GLY A 1 86 ? -12.932 10.394 0.152 1.00 67.38 86 GLY A N 1
ATOM 634 C CA . GLY A 1 86 ? -14.287 10.777 -0.283 1.00 67.38 86 GLY A CA 1
ATOM 635 C C . GLY A 1 86 ? -14.464 10.980 -1.793 1.00 67.38 86 GLY A C 1
ATOM 636 O O . GLY A 1 86 ? -15.343 10.371 -2.388 1.00 67.38 86 GLY A O 1
ATOM 637 N N . GLU A 1 87 ? -13.599 11.761 -2.437 1.00 66.12 87 GLU A N 1
ATOM 638 C CA . GLU A 1 87 ? -13.708 12.058 -3.880 1.00 66.12 87 GLU A CA 1
ATOM 639 C C . GLU A 1 87 ? -13.121 10.954 -4.778 1.00 66.12 87 GLU A C 1
ATOM 641 O O . GLU A 1 87 ? -13.378 10.895 -5.979 1.00 66.12 87 GLU A O 1
ATOM 646 N N . ILE A 1 88 ? -12.332 10.051 -4.194 1.00 66.31 88 ILE A N 1
ATOM 647 C CA . ILE A 1 88 ? -11.571 9.017 -4.907 1.00 66.31 88 ILE A CA 1
ATOM 648 C C . ILE A 1 88 ? -12.453 7.786 -5.180 1.00 66.31 88 ILE A C 1
ATOM 650 O O . ILE A 1 88 ? -12.228 7.056 -6.146 1.00 66.31 88 ILE A O 1
ATOM 654 N N . GLY A 1 89 ? -13.480 7.572 -4.351 1.00 58.69 89 GLY A N 1
ATOM 655 C CA . GLY A 1 89 ? -14.456 6.493 -4.485 1.00 58.69 89 GLY A CA 1
ATOM 656 C C . GLY A 1 89 ? -13.907 5.096 -4.152 1.00 58.69 89 GLY A C 1
ATOM 657 O O . GLY A 1 89 ? -12.743 4.754 -4.387 1.00 58.69 89 GLY A O 1
ATOM 658 N N . ALA A 1 90 ? -14.770 4.236 -3.607 1.00 58.00 90 ALA A N 1
ATOM 659 C CA . ALA A 1 90 ? -14.482 2.817 -3.404 1.00 58.00 90 ALA A CA 1
ATOM 660 C C . ALA A 1 90 ? -15.053 2.004 -4.581 1.00 58.00 90 ALA A C 1
ATOM 662 O O . ALA A 1 90 ? -16.265 1.892 -4.744 1.00 58.00 90 ALA A O 1
ATOM 663 N N . ARG A 1 91 ? -14.189 1.440 -5.437 1.00 56.94 91 ARG A N 1
ATOM 664 C CA . ARG A 1 91 ? -14.607 0.581 -6.568 1.00 56.94 91 ARG A CA 1
ATOM 665 C C . ARG A 1 91 ? -14.518 -0.915 -6.234 1.00 56.94 91 ARG A C 1
ATOM 667 O O . ARG A 1 91 ? -13.858 -1.312 -5.280 1.00 56.94 91 ARG A O 1
ATOM 674 N N . ARG A 1 92 ? -15.179 -1.746 -7.053 1.00 52.25 92 ARG A N 1
ATOM 675 C CA . ARG A 1 92 ? -15.272 -3.219 -6.928 1.00 52.25 92 ARG A CA 1
ATOM 676 C C . ARG A 1 92 ? -13.893 -3.910 -6.843 1.00 52.25 92 ARG A C 1
ATOM 678 O O . ARG A 1 92 ? -12.931 -3.428 -7.435 1.00 52.25 92 ARG A O 1
ATOM 685 N N . ARG A 1 93 ? -13.845 -5.075 -6.169 1.00 55.94 93 ARG A N 1
ATOM 686 C CA . ARG A 1 93 ? -12.651 -5.918 -5.889 1.00 55.94 93 ARG A CA 1
ATOM 687 C C . ARG A 1 93 ? -11.596 -5.249 -4.993 1.00 55.94 93 ARG A C 1
ATOM 689 O O . ARG A 1 93 ? -10.428 -5.146 -5.357 1.00 55.94 93 ARG A O 1
ATOM 696 N N . ARG A 1 94 ? -12.016 -4.785 -3.814 1.00 70.25 94 ARG A N 1
ATOM 697 C CA . ARG A 1 94 ? -11.151 -4.151 -2.807 1.00 70.25 94 ARG A CA 1
ATOM 698 C C . ARG A 1 94 ? -11.461 -4.706 -1.422 1.00 70.25 94 ARG A C 1
ATOM 700 O O . ARG A 1 94 ? -12.582 -5.155 -1.187 1.00 70.25 94 ARG A O 1
ATOM 707 N N . LEU A 1 95 ? -10.477 -4.680 -0.527 1.00 80.69 95 LEU A N 1
ATOM 708 C CA . LEU A 1 95 ? -10.702 -4.994 0.881 1.00 80.69 95 LEU A CA 1
ATOM 709 C C . LEU A 1 95 ? -11.296 -3.749 1.543 1.00 80.69 95 LEU A C 1
ATOM 711 O O . LEU A 1 95 ? -10.718 -2.669 1.457 1.00 80.69 95 LEU A O 1
ATOM 715 N N . ILE A 1 96 ? -12.466 -3.884 2.157 1.00 81.62 96 ILE A N 1
ATOM 716 C CA . ILE A 1 96 ? -13.190 -2.771 2.777 1.00 81.62 96 ILE A CA 1
ATOM 717 C C . ILE A 1 96 ? -13.469 -3.152 4.223 1.00 81.62 96 ILE A C 1
ATOM 719 O O . ILE A 1 96 ? -14.090 -4.190 4.466 1.00 81.62 96 ILE A O 1
ATOM 723 N N . SER A 1 97 ? -13.023 -2.324 5.167 1.00 82.56 97 SER A N 1
ATOM 724 C CA . SER A 1 97 ? -13.283 -2.556 6.585 1.00 82.56 97 SER A CA 1
ATOM 725 C C . SER A 1 97 ? -14.756 -2.327 6.924 1.00 82.56 97 SER A C 1
ATOM 727 O O . SER A 1 97 ? -15.435 -1.509 6.300 1.00 82.56 97 SER A O 1
ATOM 729 N N . ASP A 1 98 ? -15.270 -3.017 7.940 1.00 84.31 98 ASP A N 1
ATOM 730 C CA . ASP A 1 98 ? -16.665 -2.832 8.358 1.00 84.31 98 ASP A CA 1
ATOM 731 C C . ASP A 1 98 ? -16.918 -1.423 8.907 1.00 84.31 98 ASP A C 1
ATOM 733 O O . ASP A 1 98 ? -17.980 -0.848 8.677 1.00 84.31 98 ASP A O 1
ATOM 737 N N . ALA A 1 99 ? -15.908 -0.814 9.539 1.00 84.12 99 ALA A N 1
ATOM 738 C CA . ALA A 1 99 ? -15.957 0.587 9.945 1.00 84.12 99 ALA A CA 1
ATOM 739 C C . ALA A 1 99 ? -16.115 1.531 8.743 1.00 84.12 99 ALA A C 1
ATOM 741 O O . ALA A 1 99 ? -16.861 2.502 8.835 1.00 84.12 99 ALA A O 1
ATOM 742 N N . PHE A 1 100 ? -15.454 1.234 7.618 1.00 83.00 100 PHE A N 1
ATOM 743 C CA . PHE A 1 100 ? -15.589 2.016 6.391 1.00 83.00 100 PHE A CA 1
ATOM 744 C C . PHE A 1 100 ? -16.977 1.855 5.773 1.00 83.00 100 PHE A C 1
ATOM 746 O O . PHE A 1 100 ? -17.609 2.856 5.454 1.00 83.00 100 PHE A O 1
ATOM 753 N N . LYS A 1 101 ? -17.499 0.622 5.687 1.00 81.56 101 LYS A N 1
ATOM 754 C CA . LYS A 1 101 ? -18.873 0.373 5.211 1.00 81.56 101 LYS A CA 1
ATOM 755 C C . LYS A 1 101 ? -19.909 1.129 6.046 1.00 81.56 101 LYS A C 1
ATOM 757 O O . LYS A 1 101 ? -20.827 1.714 5.484 1.00 81.56 101 LYS A O 1
ATOM 762 N N . ALA A 1 102 ? -19.751 1.126 7.372 1.00 81.25 102 ALA A N 1
ATOM 763 C CA . ALA A 1 102 ? -20.638 1.840 8.287 1.00 81.25 102 ALA A CA 1
ATOM 764 C C . ALA A 1 102 ? -20.538 3.367 8.128 1.00 81.25 102 ALA A C 1
ATOM 766 O O . ALA A 1 102 ? -21.545 4.059 8.232 1.00 81.25 102 ALA A O 1
ATOM 767 N N . ALA A 1 103 ? -19.342 3.892 7.844 1.00 77.00 103 ALA A N 1
ATOM 768 C CA . ALA A 1 103 ? -19.136 5.317 7.596 1.00 77.00 103 ALA A CA 1
ATOM 769 C C . ALA A 1 103 ? -19.743 5.786 6.262 1.00 77.00 103 ALA A C 1
ATOM 771 O O . ALA A 1 103 ? -20.149 6.937 6.156 1.00 77.00 103 ALA A O 1
ATOM 772 N N . THR A 1 104 ? -19.838 4.905 5.261 1.00 67.75 104 THR A N 1
ATOM 773 C CA . THR A 1 104 ? -20.397 5.227 3.937 1.00 67.75 104 THR A CA 1
ATOM 774 C C . THR A 1 104 ? -21.873 4.844 3.765 1.00 67.75 104 THR A C 1
ATOM 776 O O . THR A 1 104 ? -22.404 5.017 2.678 1.00 67.75 104 THR A O 1
ATOM 779 N N . GLN A 1 105 ? -22.568 4.339 4.797 1.00 56.69 105 GLN A N 1
ATOM 780 C CA . GLN A 1 105 ? -24.022 4.064 4.743 1.00 56.69 105 GLN A CA 1
ATOM 781 C C . GLN A 1 105 ? -24.906 5.327 4.742 1.00 56.69 105 GLN A C 1
ATOM 783 O O . GLN A 1 105 ? -26.129 5.221 4.750 1.00 56.69 105 GLN A O 1
ATOM 788 N N . TRP A 1 106 ? -24.301 6.512 4.676 1.00 38.16 106 TRP A N 1
ATOM 789 C CA . TRP A 1 106 ? -24.986 7.780 4.454 1.00 38.16 106 TRP A CA 1
ATOM 790 C C . TRP A 1 106 ? -24.225 8.592 3.409 1.00 38.16 106 TRP A C 1
ATOM 792 O O . TRP A 1 106 ? -23.419 9.447 3.767 1.00 38.16 106 TRP A O 1
ATOM 802 N N . THR A 1 107 ? -24.415 8.268 2.129 1.00 37.19 107 THR A N 1
ATOM 803 C CA . THR A 1 107 ? -24.475 9.187 0.968 1.00 37.19 107 THR A CA 1
ATOM 804 C C . THR A 1 107 ? -24.679 8.399 -0.319 1.00 37.19 107 THR A C 1
ATOM 806 O O . THR A 1 107 ? -24.030 7.343 -0.483 1.00 37.19 107 THR A O 1
#

pLDDT: mean 81.89, std 13.47, range [37.19, 93.62]

Foldseek 3Di:
DDDDDPPFQDDADFDPAFPDWADDPPDPDIDTDGHHDPDDAAEADDDDVVRQAPDDDPNHRRHHDDDDDDPDDDPDDDDDDDPDCVVRDDDPPHHYDPNRVVVPPDD